Protein AF-A0AA42CP93-F1 (afdb_monomer)

Structure (mmCIF, N/CA/C/O backbone):
data_AF-A0AA42CP93-F1
#
_entry.id   AF-A0AA42CP93-F1
#
loop_
_atom_site.group_PDB
_atom_site.id
_atom_site.type_symbol
_atom_site.label_atom_id
_atom_site.label_alt_id
_atom_site.label_comp_id
_atom_site.label_asym_id
_atom_site.label_entity_id
_atom_site.label_seq_id
_atom_site.pdbx_PDB_ins_code
_atom_site.Cartn_x
_atom_site.Cartn_y
_atom_site.Cartn_z
_atom_site.occupancy
_atom_site.B_iso_or_equiv
_atom_site.auth_seq_id
_atom_site.auth_comp_id
_atom_site.auth_asym_id
_atom_site.auth_atom_id
_atom_site.pdbx_PDB_model_num
ATOM 1 N N . MET A 1 1 ? 36.388 -51.332 27.002 1.00 51.31 1 MET A N 1
ATOM 2 C CA . MET A 1 1 ? 36.946 -50.908 25.703 1.00 51.31 1 MET A CA 1
ATOM 3 C C . MET A 1 1 ? 35.861 -51.029 24.648 1.00 51.31 1 MET A C 1
ATOM 5 O O . MET A 1 1 ? 35.687 -52.124 24.133 1.00 51.31 1 MET A O 1
ATOM 9 N N . SER A 1 2 ? 35.140 -49.935 24.382 1.00 46.47 2 SER A N 1
ATOM 10 C CA . SER A 1 2 ? 34.449 -49.669 23.107 1.00 46.47 2 SER A CA 1
ATOM 11 C C . SER A 1 2 ? 33.765 -48.296 23.173 1.00 46.47 2 SER A C 1
ATOM 13 O O . SER A 1 2 ? 32.541 -48.182 23.170 1.00 46.47 2 SER A O 1
ATOM 15 N N . ASP A 1 3 ? 34.581 -47.240 23.249 1.00 48.47 3 ASP A N 1
ATOM 16 C CA . ASP A 1 3 ? 34.144 -45.897 22.866 1.00 48.47 3 ASP A CA 1
ATOM 17 C C . ASP A 1 3 ? 33.815 -45.927 21.371 1.00 48.47 3 ASP A C 1
ATOM 19 O O . ASP A 1 3 ? 34.693 -46.096 20.524 1.00 48.47 3 ASP A O 1
ATOM 23 N N . THR A 1 4 ? 32.526 -45.849 21.052 1.00 62.03 4 THR A N 1
ATOM 24 C CA . THR A 1 4 ? 32.044 -45.720 19.675 1.00 62.03 4 THR A CA 1
ATOM 25 C C . THR A 1 4 ? 32.130 -44.237 19.304 1.00 62.03 4 THR A C 1
ATOM 27 O O . THR A 1 4 ? 31.470 -43.434 19.967 1.00 62.03 4 THR A O 1
ATOM 30 N N . PRO A 1 5 ? 32.922 -43.823 18.297 1.00 54.78 5 PRO A N 1
ATOM 31 C CA . PRO A 1 5 ? 33.015 -42.415 17.932 1.00 54.78 5 PRO A CA 1
ATOM 32 C C . PRO A 1 5 ? 31.698 -41.965 17.291 1.00 54.78 5 PRO A C 1
ATOM 34 O O . PRO A 1 5 ? 31.282 -42.508 16.267 1.00 54.78 5 PRO A O 1
ATOM 37 N N . LEU A 1 6 ? 31.044 -40.965 17.882 1.00 53.91 6 LEU A N 1
ATOM 38 C CA . LEU A 1 6 ? 29.935 -40.253 17.250 1.00 53.91 6 LEU A CA 1
ATOM 39 C C . LEU A 1 6 ? 30.506 -39.389 16.117 1.00 53.91 6 LEU A C 1
ATOM 41 O O . LEU A 1 6 ? 31.226 -38.426 16.375 1.00 53.91 6 LEU A O 1
ATOM 45 N N . GLN A 1 7 ? 30.212 -39.741 14.865 1.00 63.78 7 GLN A N 1
ATOM 46 C CA . GLN A 1 7 ? 30.541 -38.898 13.713 1.00 63.78 7 GLN A CA 1
ATOM 47 C C . GLN A 1 7 ? 29.699 -37.608 13.754 1.00 63.78 7 GLN A C 1
ATOM 49 O O . GLN A 1 7 ? 28.503 -37.676 14.064 1.00 63.78 7 GLN A O 1
ATOM 54 N N . PRO A 1 8 ? 30.272 -36.428 13.455 1.00 54.41 8 PRO A N 1
ATOM 55 C CA . PRO A 1 8 ? 29.532 -35.177 13.496 1.00 54.41 8 PRO A CA 1
ATOM 56 C C . PRO A 1 8 ? 28.559 -35.078 12.309 1.00 54.41 8 PRO A C 1
ATOM 58 O O . PRO A 1 8 ? 28.947 -34.851 11.171 1.00 54.41 8 PRO A O 1
ATOM 61 N N . ILE A 1 9 ? 27.261 -35.131 12.604 1.00 59.44 9 ILE A N 1
ATOM 62 C CA . ILE A 1 9 ? 26.115 -34.800 11.723 1.00 59.44 9 ILE A CA 1
ATOM 63 C C . ILE A 1 9 ? 26.139 -33.372 11.117 1.00 59.44 9 ILE A C 1
ATOM 65 O O . ILE A 1 9 ? 25.185 -32.955 10.467 1.00 59.44 9 ILE A O 1
ATOM 69 N N . ASN A 1 10 ? 27.214 -32.611 11.324 1.00 58.56 10 ASN A N 1
ATOM 70 C CA . ASN A 1 10 ? 27.378 -31.222 10.897 1.00 58.56 10 ASN A CA 1
ATOM 71 C C . ASN A 1 10 ? 27.892 -31.093 9.446 1.00 58.56 10 ASN A C 1
ATOM 73 O O . ASN A 1 10 ? 27.470 -30.194 8.726 1.00 58.56 10 ASN A O 1
ATOM 77 N N . GLU A 1 11 ? 28.756 -32.004 8.984 1.00 58.38 11 GLU A N 1
ATOM 78 C CA . GLU A 1 11 ? 29.408 -31.874 7.665 1.00 58.38 11 GLU A CA 1
ATOM 79 C C . GLU A 1 11 ? 28.433 -32.070 6.491 1.00 58.38 11 GLU A C 1
ATOM 81 O O . GLU A 1 11 ? 28.437 -31.278 5.554 1.00 58.38 11 GLU A O 1
ATOM 86 N N . GLY A 1 12 ? 27.508 -33.034 6.578 1.00 53.81 12 GLY A N 1
ATOM 87 C CA . GLY A 1 12 ? 26.484 -33.236 5.541 1.00 53.81 12 GLY A CA 1
ATOM 88 C C . GLY A 1 12 ? 25.391 -32.158 5.517 1.00 53.81 12 GLY A C 1
ATOM 89 O O . GLY A 1 12 ? 24.790 -31.907 4.476 1.00 53.81 12 GLY A O 1
ATOM 90 N N . ALA A 1 13 ? 25.133 -31.488 6.645 1.00 56.72 13 ALA A N 1
ATOM 91 C CA . ALA A 1 13 ? 24.165 -30.394 6.714 1.00 56.72 13 ALA A CA 1
ATOM 92 C C . ALA A 1 13 ? 24.715 -29.111 6.072 1.00 56.72 13 ALA A C 1
ATOM 94 O O . ALA A 1 13 ? 23.977 -28.421 5.371 1.00 56.72 13 ALA A O 1
ATOM 95 N N . ALA A 1 14 ? 26.008 -28.829 6.261 1.00 58.53 14 ALA A N 1
ATOM 96 C CA . ALA A 1 14 ? 26.682 -27.694 5.639 1.00 58.53 14 ALA A CA 1
ATOM 97 C C . ALA A 1 14 ? 26.676 -27.798 4.101 1.00 58.53 14 ALA A C 1
ATOM 99 O O . ALA A 1 14 ? 26.291 -26.845 3.423 1.00 58.53 14 ALA A O 1
ATOM 100 N N . GLU A 1 15 ? 26.979 -28.979 3.556 1.00 59.94 15 GLU A N 1
ATOM 101 C CA . GLU A 1 15 ? 27.026 -29.222 2.106 1.00 59.94 15 GLU A CA 1
ATOM 102 C C . GLU A 1 15 ? 25.643 -29.103 1.439 1.00 59.94 15 GLU A C 1
ATOM 104 O O . GLU A 1 15 ? 25.502 -28.490 0.381 1.00 59.94 15 GLU A O 1
ATOM 109 N N . VAL A 1 16 ? 24.584 -29.591 2.100 1.00 62.28 16 VAL A N 1
ATOM 110 C CA . VAL A 1 16 ? 23.196 -29.435 1.624 1.00 62.28 16 VAL A CA 1
ATOM 111 C C . VAL A 1 16 ? 22.743 -27.973 1.691 1.00 62.28 16 VAL A C 1
ATOM 113 O O . VAL A 1 16 ? 22.008 -27.519 0.813 1.00 62.28 16 VAL A O 1
ATOM 116 N N . THR A 1 17 ? 23.181 -27.207 2.695 1.00 70.25 17 THR A N 1
ATOM 117 C CA . THR A 1 17 ? 22.842 -25.779 2.794 1.00 70.25 17 THR A CA 1
ATOM 118 C C . THR A 1 17 ? 23.575 -24.901 1.785 1.00 70.25 17 THR A C 1
ATOM 120 O O . THR A 1 17 ? 22.967 -23.949 1.294 1.00 70.25 17 THR A O 1
ATOM 123 N N . ASP A 1 18 ? 24.825 -25.213 1.441 1.00 70.50 18 ASP A N 1
ATOM 124 C CA . ASP A 1 18 ? 25.571 -24.483 0.410 1.00 70.50 18 ASP A CA 1
ATOM 125 C C . ASP A 1 18 ? 25.064 -24.837 -0.990 1.00 70.50 18 ASP A C 1
ATOM 127 O O . ASP A 1 18 ? 24.721 -23.934 -1.750 1.00 70.50 18 ASP A O 1
ATOM 131 N N . ALA A 1 19 ? 24.827 -26.119 -1.285 1.00 65.94 19 ALA A N 1
ATOM 132 C CA . ALA A 1 19 ? 24.213 -26.527 -2.550 1.00 65.94 19 ALA A CA 1
ATOM 133 C C . ALA A 1 19 ? 22.803 -25.929 -2.742 1.00 65.94 19 ALA A C 1
ATOM 135 O O . ALA A 1 19 ? 22.429 -25.537 -3.850 1.00 65.94 19 ALA A O 1
ATOM 136 N N . ALA A 1 20 ? 22.011 -25.811 -1.668 1.00 65.31 20 ALA A N 1
ATOM 137 C CA . ALA A 1 20 ? 20.703 -25.157 -1.710 1.00 65.31 20 ALA A CA 1
ATOM 138 C C . ALA A 1 20 ? 20.804 -23.633 -1.885 1.00 65.31 20 ALA A C 1
ATOM 140 O O . ALA A 1 20 ? 19.968 -23.047 -2.575 1.00 65.31 20 ALA A O 1
ATOM 141 N N . LYS A 1 21 ? 21.809 -22.983 -1.286 1.00 72.38 21 LYS A N 1
ATOM 142 C CA . LYS A 1 21 ? 22.078 -21.550 -1.470 1.00 72.38 21 LYS A CA 1
ATOM 143 C C . LYS A 1 21 ? 22.559 -21.231 -2.876 1.00 72.38 21 LYS A C 1
ATOM 145 O O . LYS A 1 21 ? 22.060 -20.265 -3.442 1.00 72.38 21 LYS A O 1
ATOM 150 N N . ASP A 1 22 ? 23.453 -22.033 -3.440 1.00 74.88 22 ASP A N 1
ATOM 151 C CA . ASP A 1 22 ? 23.956 -21.846 -4.801 1.00 74.88 22 ASP A CA 1
ATOM 152 C C . ASP A 1 22 ? 22.842 -22.079 -5.824 1.00 74.88 22 ASP A C 1
ATOM 154 O O . ASP A 1 22 ? 22.573 -21.217 -6.659 1.00 74.88 22 ASP A O 1
ATOM 158 N N . ALA A 1 23 ? 22.064 -23.157 -5.674 1.00 70.75 23 ALA A N 1
ATOM 159 C CA . ALA A 1 23 ? 20.906 -23.407 -6.532 1.00 70.75 23 ALA A CA 1
ATOM 160 C C . ALA A 1 23 ? 19.819 -22.321 -6.401 1.00 70.75 23 ALA A C 1
ATOM 162 O O . ALA A 1 23 ? 19.166 -21.965 -7.388 1.00 70.75 23 ALA A O 1
ATOM 163 N N . ALA A 1 24 ? 19.599 -21.781 -5.198 1.00 75.31 24 ALA A N 1
ATOM 164 C CA . ALA A 1 24 ? 18.701 -20.647 -4.987 1.00 75.31 24 ALA A CA 1
ATOM 165 C C . ALA A 1 24 ? 19.275 -19.349 -5.574 1.00 75.31 24 ALA A C 1
ATOM 167 O O . ALA A 1 24 ? 18.520 -18.562 -6.144 1.00 75.31 24 ALA A O 1
ATOM 168 N N . GLY A 1 25 ? 20.589 -19.145 -5.480 1.00 80.38 25 GLY A N 1
ATOM 169 C CA . GLY A 1 25 ? 21.321 -18.020 -6.051 1.00 80.38 25 GLY A CA 1
ATOM 170 C C . GLY A 1 25 ? 21.229 -17.992 -7.572 1.00 80.38 25 GLY A C 1
ATOM 171 O O . GLY A 1 25 ? 20.838 -16.969 -8.134 1.00 80.38 25 GLY A O 1
ATOM 172 N N . ASP A 1 26 ? 21.459 -19.127 -8.230 1.00 82.25 26 ASP A N 1
ATOM 173 C CA . ASP A 1 26 ? 21.362 -19.278 -9.684 1.00 82.25 26 ASP A CA 1
ATOM 174 C C . ASP A 1 26 ? 19.931 -19.071 -10.187 1.00 82.25 26 ASP A C 1
ATOM 176 O O . ASP A 1 26 ? 19.689 -18.339 -11.152 1.00 82.25 26 ASP A O 1
ATOM 180 N N . ARG A 1 27 ? 18.939 -19.648 -9.496 1.00 83.00 27 ARG A N 1
ATOM 181 C CA . ARG A 1 27 ? 17.518 -19.442 -9.825 1.00 83.00 27 ARG A CA 1
ATOM 182 C C . ARG A 1 27 ? 17.084 -18.000 -9.603 1.00 83.00 27 ARG A C 1
ATOM 184 O O . ARG A 1 27 ? 16.328 -17.453 -10.409 1.00 83.00 27 ARG A O 1
ATOM 191 N N . PHE A 1 28 ? 17.556 -17.370 -8.532 1.00 84.38 28 PHE A N 1
ATOM 192 C CA . PHE A 1 28 ? 17.283 -15.967 -8.257 1.00 84.38 28 PHE A CA 1
ATOM 193 C C . PHE A 1 28 ? 17.934 -15.063 -9.307 1.00 84.38 28 PHE A C 1
ATOM 195 O O . PHE A 1 28 ? 17.283 -14.139 -9.793 1.00 84.38 28 PHE A O 1
ATOM 202 N N . ALA A 1 29 ? 19.168 -15.356 -9.722 1.00 84.31 29 ALA A N 1
ATOM 203 C CA . ALA A 1 29 ? 19.866 -14.634 -10.780 1.00 84.31 29 ALA A CA 1
ATOM 204 C C . ALA A 1 29 ? 19.135 -14.754 -12.128 1.00 84.31 29 ALA A C 1
ATOM 206 O O . ALA A 1 29 ? 18.863 -13.736 -12.76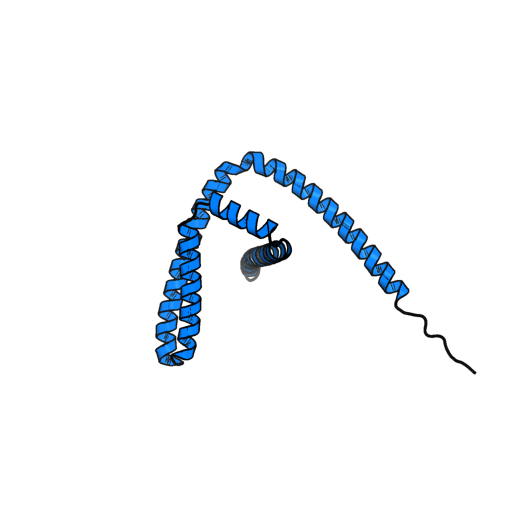6 1.00 84.31 29 ALA A O 1
ATOM 207 N N . ALA A 1 30 ? 18.721 -15.962 -12.518 1.00 84.94 30 ALA A N 1
ATOM 208 C CA . ALA A 1 30 ? 17.944 -16.196 -13.737 1.00 84.94 30 ALA A CA 1
ATOM 209 C C . ALA A 1 30 ? 16.571 -15.496 -13.704 1.00 84.94 30 ALA A C 1
ATOM 211 O O . ALA A 1 30 ? 16.136 -14.899 -14.696 1.00 84.94 30 ALA A O 1
ATOM 212 N N . THR A 1 31 ? 15.906 -15.508 -12.545 1.00 87.94 31 THR A N 1
ATOM 213 C CA . THR A 1 31 ? 14.639 -14.791 -12.333 1.00 87.94 31 THR A CA 1
ATOM 214 C C . THR A 1 31 ? 14.849 -13.286 -12.436 1.00 87.94 31 THR A C 1
ATOM 216 O O . THR A 1 31 ? 14.086 -12.605 -13.115 1.00 87.94 31 THR A O 1
ATOM 219 N N . LYS A 1 32 ? 15.911 -12.754 -11.824 1.00 88.81 32 LYS A N 1
ATOM 220 C CA . LYS A 1 32 ? 16.261 -11.331 -11.875 1.00 88.81 32 LYS A CA 1
ATOM 221 C C . LYS A 1 32 ? 16.546 -10.868 -13.303 1.00 88.81 32 LYS A C 1
ATOM 223 O O . LYS A 1 32 ? 16.061 -9.805 -13.679 1.00 88.81 32 LYS A O 1
ATOM 228 N N . GLN A 1 33 ? 17.270 -11.667 -14.088 1.00 87.25 33 GLN A N 1
ATOM 229 C CA . GLN A 1 33 ? 17.549 -11.393 -15.500 1.00 87.25 33 GLN A CA 1
ATOM 230 C C . GLN A 1 33 ? 16.251 -11.332 -16.315 1.00 87.25 33 GLN A C 1
ATOM 232 O O . GLN A 1 33 ? 15.959 -10.325 -16.954 1.00 87.25 33 GLN A O 1
ATOM 237 N N . SER A 1 34 ? 15.413 -12.364 -16.195 1.00 86.44 34 SER A N 1
ATOM 238 C CA . SER A 1 34 ? 14.121 -12.427 -16.889 1.00 86.44 34 SER A CA 1
ATOM 239 C C . SER A 1 34 ? 13.200 -11.269 -16.493 1.00 86.44 34 SER A C 1
ATOM 241 O O . SER A 1 34 ? 12.472 -10.720 -17.320 1.00 86.44 34 SER A O 1
ATOM 243 N N . LEU A 1 35 ? 13.226 -10.870 -15.221 1.00 87.62 35 LEU A N 1
ATOM 244 C CA . LEU A 1 35 ? 12.435 -9.754 -14.720 1.00 87.62 35 LEU A CA 1
ATOM 245 C C . LEU A 1 35 ? 12.959 -8.419 -15.257 1.00 87.62 35 LEU A C 1
ATOM 247 O O . LEU A 1 35 ? 12.155 -7.572 -15.640 1.00 87.62 35 LEU A O 1
ATOM 251 N N . ALA A 1 36 ? 14.278 -8.232 -15.337 1.00 88.19 36 ALA A N 1
ATOM 252 C CA . ALA A 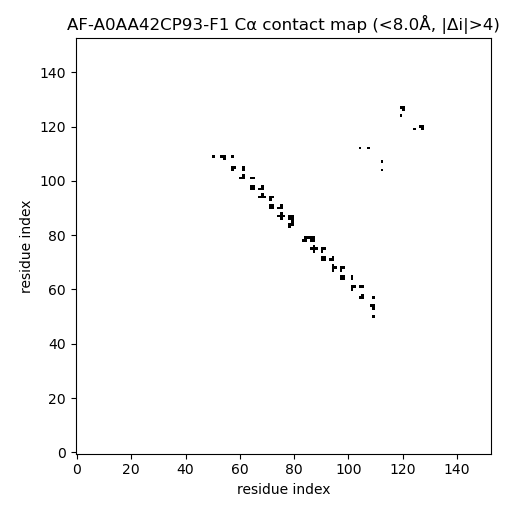1 36 ? 14.888 -7.035 -15.910 1.00 88.19 36 ALA A CA 1
ATOM 253 C C . ALA A 1 36 ? 14.499 -6.853 -17.387 1.00 88.19 36 ALA A C 1
ATOM 255 O O . ALA A 1 36 ? 14.017 -5.778 -17.753 1.00 88.19 36 ALA A O 1
ATOM 256 N N . ASP A 1 37 ? 14.601 -7.915 -18.190 1.00 86.56 37 ASP A N 1
ATOM 257 C CA . ASP A 1 37 ? 14.276 -7.898 -19.623 1.00 86.56 37 ASP A CA 1
ATOM 258 C C . ASP A 1 37 ? 12.793 -7.591 -19.878 1.00 86.56 37 ASP A C 1
ATOM 260 O O . ASP A 1 37 ? 12.446 -6.769 -20.732 1.00 86.56 37 ASP A O 1
ATOM 264 N N . ASN A 1 38 ? 11.896 -8.207 -19.102 1.00 84.00 38 ASN A N 1
ATOM 265 C CA . ASN A 1 38 ? 10.459 -7.950 -19.206 1.00 84.00 38 ASN A CA 1
ATOM 266 C C . ASN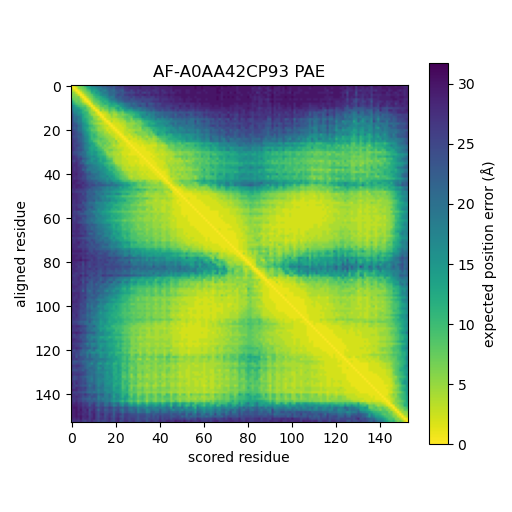 A 1 38 ? 10.086 -6.550 -18.706 1.00 84.00 38 ASN A C 1
ATOM 268 O O . ASN A 1 38 ? 9.258 -5.877 -19.319 1.00 84.00 38 ASN A O 1
ATOM 272 N N . THR A 1 39 ? 10.717 -6.073 -17.629 1.00 85.88 39 THR A N 1
ATOM 273 C CA . THR A 1 39 ? 10.434 -4.735 -17.095 1.00 85.88 39 THR A CA 1
ATOM 274 C C . THR A 1 39 ? 10.885 -3.642 -18.065 1.00 85.88 39 THR A C 1
ATOM 276 O O . THR A 1 39 ? 10.202 -2.626 -18.185 1.00 85.88 39 THR A O 1
ATOM 279 N N . ALA A 1 40 ? 12.003 -3.830 -18.775 1.00 81.12 40 ALA A N 1
ATOM 280 C CA . ALA A 1 40 ? 12.462 -2.887 -19.794 1.00 81.12 40 ALA A CA 1
ATOM 281 C C . ALA A 1 40 ? 11.416 -2.706 -20.907 1.00 81.12 40 ALA A C 1
ATOM 283 O O . ALA A 1 40 ? 11.020 -1.579 -21.193 1.00 81.12 40 ALA A O 1
ATOM 284 N N . LYS A 1 41 ? 10.881 -3.814 -21.438 1.00 80.25 41 LYS A N 1
ATOM 285 C CA . LYS A 1 41 ? 9.824 -3.799 -22.465 1.00 80.25 41 LYS A CA 1
ATOM 286 C C . LYS A 1 41 ? 8.515 -3.178 -21.966 1.00 80.25 41 LYS A C 1
ATOM 288 O O . LYS A 1 41 ? 7.877 -2.414 -22.682 1.00 80.25 41 LYS A O 1
ATOM 293 N N . PHE A 1 42 ? 8.124 -3.472 -20.725 1.00 78.19 42 PHE A N 1
ATOM 294 C CA . PHE A 1 42 ? 6.901 -2.925 -20.127 1.00 78.19 42 PHE A CA 1
ATOM 295 C C . PHE A 1 42 ? 6.980 -1.418 -19.861 1.00 78.19 42 PHE A C 1
ATOM 297 O O . PHE A 1 42 ? 5.991 -0.712 -20.062 1.00 78.19 42 PHE A O 1
ATOM 304 N N . ARG A 1 43 ? 8.140 -0.909 -19.422 1.00 79.56 43 ARG A N 1
ATOM 305 C CA . ARG A 1 43 ? 8.329 0.527 -19.151 1.00 79.56 43 ARG A CA 1
ATOM 306 C C . ARG A 1 43 ? 8.115 1.391 -20.387 1.00 79.56 43 ARG A C 1
ATOM 308 O O . ARG A 1 43 ? 7.578 2.484 -20.258 1.00 79.56 43 ARG A O 1
ATOM 315 N N . GLU A 1 44 ? 8.505 0.896 -21.554 1.00 74.50 44 GLU A N 1
ATOM 316 C CA . GLU A 1 44 ? 8.434 1.640 -22.812 1.00 74.50 44 GLU A CA 1
ATOM 317 C C . GLU A 1 44 ? 7.002 1.740 -23.369 1.00 74.50 44 GLU A C 1
ATOM 319 O O . GLU A 1 44 ? 6.665 2.712 -24.035 1.00 74.50 44 GLU A O 1
ATOM 324 N N . GLN A 1 45 ? 6.130 0.772 -23.058 1.00 71.56 45 GLN A N 1
ATOM 325 C CA . GLN A 1 45 ? 4.787 0.677 -23.651 1.00 71.56 45 GLN A CA 1
ATOM 326 C C . GLN A 1 45 ? 3.639 1.070 -22.711 1.00 71.56 45 GLN A C 1
ATOM 328 O O . GLN A 1 45 ? 2.546 1.382 -23.181 1.00 71.56 45 GLN A O 1
ATOM 333 N N . ALA A 1 46 ? 3.844 1.038 -21.391 1.00 77.19 46 ALA A N 1
ATOM 334 C CA . ALA A 1 46 ? 2.740 1.119 -20.431 1.00 77.19 46 ALA A CA 1
ATOM 335 C C . ALA A 1 46 ? 2.696 2.400 -19.587 1.00 77.19 46 ALA A C 1
ATOM 337 O O . ALA A 1 46 ? 1.723 2.571 -18.860 1.00 77.19 46 ALA A O 1
ATOM 338 N N . GLY A 1 47 ? 3.694 3.290 -19.660 1.00 78.75 47 GLY A N 1
ATOM 339 C CA . GLY A 1 47 ? 3.844 4.422 -18.730 1.00 78.75 47 GLY A CA 1
ATOM 340 C C . GLY A 1 47 ? 2.588 5.288 -18.578 1.00 78.75 47 GLY A C 1
ATOM 341 O O . GLY A 1 47 ? 2.068 5.436 -17.473 1.00 78.75 47 GLY A O 1
ATOM 342 N N . ASP A 1 48 ? 2.048 5.796 -19.685 1.00 77.81 48 ASP A N 1
ATOM 343 C CA . ASP A 1 48 ? 0.922 6.739 -19.631 1.00 77.81 48 ASP A CA 1
ATOM 344 C C . ASP A 1 48 ? -0.406 6.061 -19.274 1.00 77.81 48 ASP A C 1
ATOM 346 O O . ASP A 1 48 ? -1.194 6.588 -18.488 1.00 77.81 48 ASP A O 1
ATOM 350 N N . LYS A 1 49 ? -0.637 4.839 -19.770 1.00 83.81 49 LYS A N 1
ATOM 351 C CA . LYS A 1 49 ? -1.831 4.061 -19.412 1.00 83.81 49 LYS A CA 1
ATOM 352 C C . LYS A 1 49 ? -1.791 3.609 -17.951 1.00 83.81 49 LYS A C 1
ATOM 354 O O . LYS A 1 49 ? -2.818 3.620 -17.278 1.00 83.81 49 LYS A O 1
ATOM 359 N N . ALA A 1 50 ? -0.614 3.236 -17.453 1.00 86.19 50 ALA A N 1
ATOM 360 C CA . ALA A 1 50 ? -0.415 2.851 -16.063 1.00 86.19 50 ALA A CA 1
ATOM 361 C C . ALA A 1 50 ? -0.654 4.029 -15.117 1.00 86.19 50 ALA A C 1
ATOM 363 O O . ALA A 1 50 ? -1.286 3.831 -14.086 1.00 86.19 50 ALA A O 1
ATOM 364 N N . ARG A 1 51 ? -0.224 5.246 -15.481 1.00 85.81 51 ARG A N 1
ATOM 365 C CA . ARG A 1 51 ? -0.526 6.459 -14.707 1.00 85.81 51 ARG A CA 1
ATOM 366 C C . ARG A 1 51 ? -2.026 6.698 -14.585 1.00 85.81 51 ARG A C 1
ATOM 368 O O . ARG A 1 51 ? -2.509 6.853 -13.473 1.00 85.81 51 ARG A O 1
ATOM 375 N N . GLY A 1 52 ? -2.768 6.644 -15.694 1.00 88.06 52 GLY A N 1
ATOM 376 C CA . GLY A 1 52 ? -4.226 6.812 -15.660 1.00 88.06 52 GLY A CA 1
ATOM 377 C C . GLY A 1 52 ? -4.926 5.775 -14.773 1.00 88.06 52 GLY A C 1
ATOM 378 O O . GLY A 1 52 ? -5.759 6.129 -13.944 1.00 88.06 52 GLY A O 1
ATOM 379 N N . LEU A 1 53 ? -4.532 4.502 -14.884 1.00 92.12 53 LEU A N 1
ATOM 380 C CA . LEU A 1 53 ? -5.068 3.428 -14.040 1.00 92.12 53 LEU A CA 1
ATOM 381 C C . LEU A 1 53 ? -4.668 3.572 -12.566 1.00 92.12 53 LEU A C 1
ATOM 383 O O . LEU A 1 53 ? -5.441 3.207 -11.683 1.00 92.12 53 LEU A O 1
ATOM 387 N N . ALA A 1 54 ? -3.468 4.079 -12.293 1.00 91.94 54 ALA A N 1
ATOM 388 C CA . ALA A 1 54 ? -3.001 4.331 -10.939 1.00 91.94 54 ALA A CA 1
ATOM 389 C C . ALA A 1 54 ? -3.750 5.502 -10.293 1.00 91.94 54 ALA A C 1
ATOM 391 O O . ALA A 1 54 ? -4.116 5.385 -9.128 1.00 91.94 54 ALA A O 1
ATOM 392 N N . GLU A 1 55 ? -4.031 6.578 -11.033 1.00 91.44 55 GLU A N 1
ATOM 393 C CA . GLU A 1 55 ? -4.849 7.697 -10.544 1.00 91.44 55 GLU A CA 1
ATOM 394 C C . GLU A 1 55 ? -6.285 7.235 -10.254 1.00 91.44 55 GLU A C 1
ATOM 396 O O . GLU A 1 55 ? -6.811 7.470 -9.170 1.00 91.44 55 GLU A O 1
ATOM 401 N N . GLU A 1 56 ? -6.896 6.465 -11.159 1.00 93.06 56 GLU A N 1
ATOM 402 C CA . GLU A 1 56 ? -8.228 5.889 -10.930 1.00 93.06 56 GLU A CA 1
ATOM 403 C C . GLU A 1 56 ? -8.241 4.922 -9.733 1.00 93.06 56 GLU A C 1
ATOM 405 O O . GLU A 1 56 ? -9.154 4.940 -8.903 1.00 93.06 56 GLU A O 1
ATOM 410 N N . GLY A 1 57 ? -7.213 4.078 -9.618 1.00 93.38 57 GLY A N 1
ATOM 411 C CA . GLY A 1 57 ? -7.036 3.165 -8.492 1.00 93.38 57 GLY A CA 1
ATOM 412 C C . GLY A 1 57 ? -6.844 3.902 -7.170 1.00 93.38 57 GLY A C 1
ATOM 413 O O . GLY A 1 57 ? -7.424 3.499 -6.162 1.00 93.38 57 GLY A O 1
ATOM 414 N N . LYS A 1 58 ? -6.087 5.003 -7.181 1.00 94.88 58 LYS A N 1
ATOM 415 C CA . LYS A 1 58 ? -5.895 5.893 -6.037 1.00 94.88 58 LYS A CA 1
ATOM 416 C C . LYS A 1 58 ? -7.231 6.469 -5.581 1.00 94.88 58 LYS A C 1
ATOM 418 O O . LYS A 1 58 ? -7.557 6.286 -4.414 1.00 94.88 58 LYS A O 1
ATOM 423 N N . THR A 1 59 ? -8.018 7.072 -6.477 1.00 94.06 59 THR A N 1
ATOM 424 C CA . THR A 1 59 ? -9.344 7.622 -6.140 1.00 94.06 59 THR A CA 1
ATOM 425 C C . THR A 1 59 ? -10.262 6.556 -5.543 1.00 94.06 59 THR A C 1
ATOM 427 O O . THR A 1 59 ? -10.853 6.755 -4.485 1.00 94.06 59 THR A O 1
ATOM 430 N N . ARG A 1 60 ? -10.334 5.367 -6.153 1.00 94.88 60 ARG A N 1
ATOM 431 C CA . ARG A 1 60 ? -11.144 4.269 -5.598 1.00 94.88 60 ARG A CA 1
ATOM 432 C C . ARG A 1 60 ? -10.663 3.818 -4.222 1.00 94.88 60 ARG A C 1
ATOM 434 O O . ARG A 1 60 ? -11.480 3.490 -3.365 1.00 94.88 60 ARG A O 1
ATOM 441 N N . ALA A 1 61 ? -9.350 3.764 -4.018 1.00 93.00 61 ALA A N 1
ATOM 442 C CA . ALA A 1 61 ? -8.773 3.385 -2.739 1.00 93.00 61 ALA A CA 1
ATOM 443 C C . ALA A 1 61 ? -9.073 4.432 -1.660 1.00 93.00 61 ALA A C 1
ATOM 445 O O . ALA A 1 61 ? -9.481 4.050 -0.568 1.00 93.00 61 ALA A O 1
ATOM 446 N N . THR A 1 62 ? -8.921 5.727 -1.951 1.00 93.75 62 THR A N 1
ATOM 447 C CA . THR A 1 62 ? -9.238 6.807 -1.001 1.00 93.75 62 THR A CA 1
ATOM 448 C C . THR A 1 62 ? -10.717 6.813 -0.635 1.00 93.75 62 THR A C 1
ATOM 450 O O . THR A 1 62 ? -11.047 6.927 0.543 1.00 93.75 62 THR A O 1
ATOM 453 N N . ASP A 1 63 ? -11.608 6.580 -1.599 1.00 93.25 63 ASP A N 1
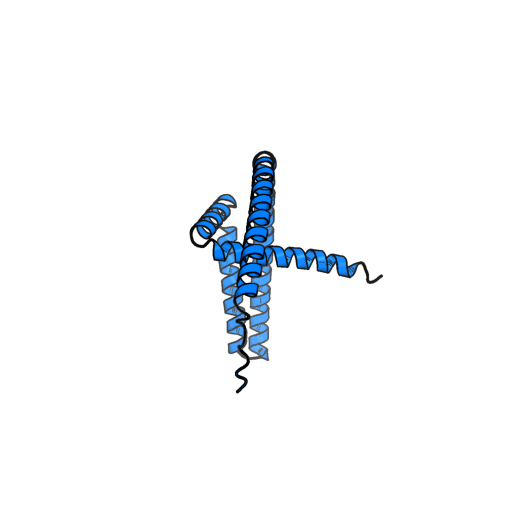ATOM 454 C CA . ASP A 1 63 ? -13.045 6.475 -1.334 1.00 93.25 63 ASP A CA 1
ATOM 455 C C . ASP A 1 63 ? -13.364 5.284 -0.421 1.00 93.25 63 ASP A C 1
ATOM 457 O O . ASP A 1 63 ? -14.079 5.423 0.574 1.00 93.25 63 ASP A O 1
ATOM 461 N N . ALA A 1 64 ? -12.800 4.109 -0.719 1.00 95.12 64 ALA A N 1
ATOM 462 C CA . ALA A 1 64 ? -12.997 2.907 0.086 1.00 95.12 64 ALA A CA 1
ATOM 463 C C . ALA A 1 64 ? -12.426 3.060 1.506 1.00 95.12 64 ALA A C 1
ATOM 465 O O . ALA A 1 64 ? -13.050 2.626 2.476 1.00 95.12 64 ALA A O 1
ATOM 466 N N . LEU A 1 65 ? -11.258 3.694 1.646 1.00 93.19 65 LEU A N 1
ATOM 467 C CA . LEU A 1 65 ? -10.640 3.981 2.941 1.00 93.19 65 LEU A CA 1
ATOM 468 C C . LEU A 1 65 ? -11.464 4.992 3.746 1.00 93.19 65 LEU A C 1
ATOM 470 O O . LEU A 1 65 ? -11.634 4.803 4.949 1.00 93.19 65 LEU A O 1
ATOM 474 N N . GLY A 1 66 ? -12.019 6.018 3.096 1.00 91.69 66 GLY A N 1
ATOM 475 C CA . GLY A 1 66 ? -12.940 6.969 3.721 1.00 91.69 66 GLY A CA 1
ATOM 476 C C . GLY A 1 66 ? -14.208 6.287 4.238 1.00 91.69 66 GLY A C 1
ATOM 477 O O . GLY A 1 66 ? -14.578 6.463 5.398 1.00 91.69 66 GLY A O 1
ATOM 478 N N . GLN A 1 67 ? -14.825 5.428 3.423 1.00 92.44 67 GLN A N 1
ATOM 479 C CA . GLN A 1 67 ? -15.992 4.636 3.833 1.00 92.44 67 GLN A CA 1
ATOM 480 C C . GLN A 1 67 ? -15.664 3.701 5.002 1.00 92.44 67 GLN A C 1
ATOM 482 O O . GLN A 1 67 ? -16.422 3.622 5.966 1.00 92.44 67 GLN A O 1
ATOM 487 N N . LEU A 1 68 ? -14.515 3.023 4.958 1.00 92.12 68 LEU A N 1
ATOM 488 C CA . LEU A 1 68 ? -14.061 2.155 6.042 1.00 92.12 68 LEU A CA 1
ATOM 489 C C . LEU A 1 68 ? -13.834 2.934 7.345 1.00 92.12 68 LEU A C 1
ATOM 491 O O . LEU A 1 68 ? -14.235 2.468 8.409 1.00 92.12 68 LEU A O 1
ATOM 495 N N . SER A 1 69 ? -13.206 4.108 7.268 1.00 89.62 69 SER A N 1
ATOM 496 C CA . SER A 1 69 ? -12.999 5.007 8.409 1.00 89.62 69 SER A CA 1
ATOM 497 C C . SER A 1 69 ? -14.329 5.389 9.063 1.00 89.62 69 SER A C 1
ATOM 499 O O . SER A 1 69 ? -14.477 5.265 10.281 1.00 89.62 69 SER A O 1
ATOM 501 N N . GLN A 1 70 ? -15.327 5.753 8.254 1.00 87.75 70 GLN A N 1
ATOM 502 C CA . GLN A 1 70 ? -16.666 6.083 8.736 1.00 87.75 70 GLN A CA 1
ATOM 503 C C . GLN A 1 70 ? -17.357 4.877 9.388 1.00 87.75 70 GLN A C 1
ATOM 505 O O . GLN A 1 70 ? -17.845 4.992 10.508 1.00 87.75 70 GLN A O 1
ATOM 510 N N . LEU A 1 71 ? -17.301 3.697 8.762 1.00 90.00 71 LEU A N 1
ATOM 511 C CA . LEU A 1 71 ? -17.839 2.461 9.344 1.00 90.00 71 LEU A CA 1
ATOM 512 C C . LEU A 1 71 ? -17.185 2.114 10.688 1.00 90.00 71 LEU A C 1
ATOM 514 O O . LEU A 1 71 ? -17.872 1.711 11.624 1.00 90.00 71 LEU A O 1
ATOM 518 N N . LEU A 1 72 ? -15.862 2.266 10.802 1.00 85.19 72 LEU A N 1
ATOM 519 C CA . LEU A 1 72 ? -15.127 2.041 12.049 1.00 85.19 72 LEU A CA 1
ATOM 520 C C . LEU A 1 72 ? -15.517 3.056 13.128 1.00 85.19 72 LEU A C 1
ATOM 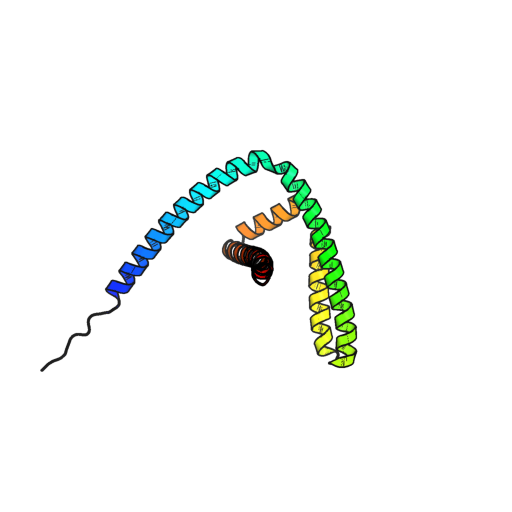522 O O . LEU A 1 72 ? -15.597 2.690 14.299 1.00 85.19 72 LEU A O 1
ATOM 526 N N . HIS A 1 73 ? -15.766 4.309 12.749 1.00 83.88 73 HIS A N 1
ATOM 527 C CA . HIS A 1 73 ? -16.233 5.349 13.660 1.00 83.88 73 HIS A CA 1
ATOM 528 C C . HIS A 1 73 ? -17.644 5.048 14.184 1.00 83.88 73 HIS A C 1
ATOM 530 O O . HIS A 1 73 ? -17.869 5.058 15.395 1.00 83.88 73 HIS A O 1
ATOM 536 N N . ASP A 1 74 ? -18.564 4.690 13.289 1.00 84.38 74 ASP A N 1
ATOM 537 C CA . ASP A 1 74 ? -19.942 4.326 13.629 1.00 84.38 74 ASP A CA 1
ATOM 538 C C . ASP A 1 74 ? -19.992 3.049 14.485 1.00 84.38 74 ASP A C 1
ATOM 540 O O . ASP A 1 74 ? -20.788 2.934 15.421 1.00 84.38 74 ASP A O 1
ATOM 544 N N . ALA A 1 75 ? -19.114 2.081 14.199 1.00 82.56 75 ALA A N 1
ATOM 545 C CA . ALA A 1 75 ? -18.954 0.874 15.001 1.00 82.56 75 ALA A CA 1
ATOM 546 C C . ALA A 1 75 ? -18.353 1.177 16.380 1.00 82.56 75 ALA A C 1
ATOM 548 O O . ALA A 1 75 ? -18.793 0.589 17.363 1.00 82.56 75 ALA A O 1
ATOM 549 N N . ALA A 1 76 ? -17.389 2.099 16.482 1.00 78.75 76 ALA A N 1
ATOM 550 C CA . ALA A 1 76 ? -16.832 2.527 17.764 1.00 78.75 76 ALA A CA 1
ATOM 551 C C . ALA A 1 76 ? -17.919 3.121 18.672 1.00 78.75 76 ALA A C 1
ATOM 553 O O . ALA A 1 76 ? -17.988 2.743 19.838 1.00 78.75 76 ALA A O 1
ATOM 554 N N . GLY A 1 77 ? -18.813 3.956 18.124 1.00 74.50 77 GLY A N 1
ATOM 555 C CA . GLY A 1 77 ? -19.962 4.489 18.863 1.00 74.50 77 GLY A CA 1
ATOM 556 C C . GLY A 1 77 ? -20.874 3.388 19.418 1.00 74.50 77 GLY A C 1
ATOM 557 O O . GLY A 1 77 ? -21.224 3.406 20.594 1.00 74.50 77 GLY A O 1
ATOM 558 N N . GLN A 1 78 ? -21.175 2.366 18.613 1.00 76.75 78 GLN A N 1
ATOM 559 C CA . GLN A 1 78 ? -21.978 1.213 19.050 1.00 76.75 78 GLN A CA 1
ATOM 560 C C . GLN A 1 78 ? -21.246 0.297 20.049 1.00 76.75 78 GLN A C 1
ATOM 562 O O . GLN A 1 78 ? -21.875 -0.355 20.886 1.00 76.75 78 GLN A O 1
ATOM 567 N N . VAL A 1 79 ? -19.918 0.203 19.958 1.00 69.00 79 VAL A N 1
ATOM 568 C CA . VAL A 1 79 ? -19.074 -0.595 20.861 1.00 69.00 79 VAL A CA 1
ATOM 569 C C . VAL A 1 79 ? -18.955 0.071 22.229 1.00 69.00 79 VAL A C 1
ATOM 571 O O . VAL A 1 79 ? -19.028 -0.635 23.235 1.00 69.00 79 VAL A O 1
ATOM 574 N N . ASP A 1 80 ? -18.843 1.398 22.290 1.00 71.81 80 ASP A N 1
ATOM 575 C CA . ASP A 1 80 ? -18.822 2.145 23.553 1.00 71.81 80 ASP A CA 1
ATOM 576 C C . ASP A 1 80 ? -20.087 1.889 24.379 1.00 71.81 80 ASP A C 1
ATOM 578 O O . ASP A 1 80 ? -20.007 1.680 25.590 1.00 71.81 80 ASP A O 1
ATOM 582 N N . GLU A 1 81 ? -21.239 1.793 23.710 1.00 70.00 81 GLU A N 1
ATOM 583 C CA . GLU A 1 81 ? -22.538 1.507 24.327 1.00 70.00 81 GLU A CA 1
ATOM 584 C C . GLU A 1 81 ? -22.667 0.073 24.871 1.00 70.00 81 GLU A C 1
ATOM 586 O O . GLU A 1 81 ? -23.452 -0.164 25.790 1.00 70.00 81 GLU A O 1
ATOM 591 N N . ARG A 1 82 ? -21.931 -0.902 24.314 1.00 72.00 82 ARG A N 1
ATOM 592 C CA . ARG A 1 82 ? -22.129 -2.339 24.608 1.00 72.00 82 ARG A CA 1
ATOM 593 C C . ARG A 1 82 ? -20.981 -3.020 25.344 1.00 72.00 82 ARG A C 1
ATOM 595 O O . ARG A 1 82 ? -21.216 -3.995 26.052 1.00 72.00 82 ARG A O 1
ATOM 602 N N . LEU A 1 83 ? -19.753 -2.556 25.144 1.00 68.50 83 LEU A N 1
ATOM 603 C CA . LEU A 1 83 ? -18.522 -3.187 25.634 1.00 68.50 83 LEU A CA 1
ATOM 604 C C . LEU A 1 83 ? -17.679 -2.230 26.495 1.00 68.50 83 LEU A C 1
ATOM 606 O O . LEU A 1 83 ? -16.766 -2.684 27.185 1.00 68.50 83 LEU A O 1
ATOM 610 N N . GLY A 1 84 ? -18.019 -0.936 26.515 1.00 67.56 84 GLY A N 1
ATOM 611 C CA . GLY A 1 84 ? -17.365 0.107 27.305 1.00 67.56 84 GLY A CA 1
ATOM 612 C C . GLY A 1 84 ? -16.287 0.880 26.534 1.00 67.56 84 GLY A C 1
ATOM 613 O O . GLY A 1 84 ? -15.643 0.350 25.629 1.00 67.56 84 GLY A O 1
ATOM 614 N N . GLU A 1 85 ? -16.061 2.129 26.955 1.00 69.56 85 GLU A N 1
ATOM 615 C CA . GLU A 1 85 ? -15.233 3.166 26.295 1.00 69.56 85 GLU A CA 1
ATOM 616 C C . GLU A 1 85 ? -13.823 2.705 25.868 1.00 69.56 85 GLU A C 1
ATOM 618 O O . GLU A 1 85 ? -13.248 3.153 24.875 1.00 69.56 85 GLU A O 1
ATOM 623 N N . GLN A 1 86 ? -13.250 1.764 26.619 1.00 71.19 86 GLN A N 1
ATOM 624 C CA . GLN A 1 86 ? -11.888 1.268 26.413 1.00 71.19 86 GLN A CA 1
ATOM 625 C C . GLN A 1 86 ? -11.737 0.472 25.106 1.00 71.19 86 GLN A C 1
ATOM 627 O O . GLN A 1 86 ? -10.657 0.461 24.512 1.00 71.19 86 GLN A O 1
ATOM 632 N N . TYR A 1 87 ? -12.810 -0.171 24.637 1.00 68.69 87 TYR A N 1
ATOM 633 C CA . TYR A 1 87 ? -12.800 -0.947 23.396 1.00 68.69 87 TYR A CA 1
ATOM 634 C C . TYR A 1 87 ? -13.111 -0.080 22.170 1.00 68.69 87 TYR A C 1
ATOM 636 O O . TYR A 1 87 ? -12.514 -0.296 21.111 1.00 68.69 87 TYR A O 1
ATOM 644 N N . GLY A 1 88 ? -13.956 0.950 22.301 1.00 75.31 88 GLY A N 1
ATOM 645 C CA . GLY A 1 88 ? -14.196 1.897 21.212 1.00 75.31 88 GLY A CA 1
ATOM 646 C C . GLY A 1 88 ? -13.004 2.815 20.953 1.00 75.31 88 GLY A C 1
ATOM 647 O O . GLY A 1 88 ? -12.757 3.166 19.799 1.00 75.31 88 GLY A O 1
ATOM 648 N N . GLN A 1 89 ? -12.170 3.116 21.956 1.00 79.25 89 GLN A N 1
ATOM 649 C CA . GLN A 1 89 ? -10.963 3.931 21.758 1.00 79.25 89 GLN A CA 1
ATOM 650 C C . GLN A 1 89 ? -9.946 3.286 20.799 1.00 79.25 89 GLN A C 1
ATOM 652 O O . GLN A 1 89 ? -9.275 3.991 20.035 1.00 79.25 89 GLN A O 1
ATOM 657 N N . TYR A 1 90 ? -9.848 1.952 20.785 1.00 79.38 90 TYR A N 1
ATOM 658 C CA . TYR A 1 90 ? -8.992 1.240 19.833 1.00 79.38 90 TYR A CA 1
ATOM 659 C C . TYR A 1 90 ? -9.522 1.374 18.401 1.00 79.38 90 TYR A C 1
ATOM 661 O O . TYR A 1 90 ? -8.765 1.718 17.491 1.00 79.38 90 TYR A O 1
ATOM 669 N N . ALA A 1 91 ? -10.833 1.195 18.215 1.00 81.19 91 ALA A N 1
ATOM 670 C CA . ALA A 1 91 ? -11.495 1.392 16.928 1.00 81.19 91 ALA A CA 1
ATOM 671 C C . ALA A 1 91 ? -11.365 2.843 16.438 1.00 81.19 91 ALA A C 1
ATOM 673 O O . ALA A 1 91 ? -11.036 3.071 15.278 1.00 81.19 91 ALA A O 1
ATOM 674 N N . ARG A 1 92 ? -11.508 3.826 17.333 1.00 81.75 92 ARG A N 1
ATOM 675 C CA . ARG A 1 92 ? -11.360 5.256 17.025 1.00 81.75 92 ARG A CA 1
ATOM 676 C C . ARG A 1 92 ? -9.926 5.623 16.633 1.00 81.75 92 ARG A C 1
ATOM 678 O O . ARG A 1 92 ? -9.718 6.376 15.687 1.00 81.75 92 ARG A O 1
ATOM 685 N N . THR A 1 93 ? -8.933 5.046 17.311 1.00 86.44 93 THR A N 1
ATOM 686 C CA . THR A 1 93 ? -7.509 5.223 16.970 1.00 86.44 93 THR A CA 1
ATOM 687 C C . THR A 1 93 ? -7.179 4.594 15.617 1.00 86.44 93 THR A C 1
ATOM 689 O O . THR A 1 93 ? -6.458 5.189 14.815 1.00 86.44 93 THR A O 1
ATOM 692 N N . ALA A 1 94 ? -7.710 3.399 15.346 1.00 87.19 94 ALA A N 1
ATOM 693 C CA . ALA A 1 94 ? -7.559 2.742 14.055 1.00 87.19 94 ALA A CA 1
ATOM 694 C C . ALA A 1 94 ? -8.230 3.553 12.935 1.00 87.19 94 ALA A C 1
ATOM 696 O O . ALA A 1 94 ? -7.588 3.815 11.921 1.00 87.19 94 ALA A O 1
ATOM 697 N N . ALA A 1 95 ? -9.463 4.022 13.151 1.00 85.38 95 ALA A N 1
ATOM 698 C CA . ALA A 1 95 ? -10.183 4.894 12.224 1.00 85.38 95 ALA A CA 1
ATOM 699 C C . ALA A 1 95 ? -9.388 6.173 11.923 1.00 85.38 95 ALA A C 1
ATOM 701 O O . ALA A 1 95 ? -9.192 6.505 10.759 1.00 85.38 95 ALA A O 1
ATOM 702 N N . GLY A 1 96 ? -8.831 6.828 12.950 1.00 88.69 96 GLY A N 1
ATOM 703 C CA . GLY A 1 96 ? -7.970 8.003 12.779 1.00 88.69 96 GLY A CA 1
ATOM 704 C C . GLY A 1 96 ? -6.757 7.724 11.887 1.00 88.69 96 GLY A C 1
ATOM 705 O O . GLY A 1 96 ? -6.512 8.453 10.934 1.00 88.69 96 GLY A O 1
ATOM 706 N N . LYS A 1 97 ? -6.053 6.604 12.105 1.00 93.00 97 LYS A N 1
ATOM 707 C CA . LYS A 1 97 ? -4.918 6.212 11.249 1.00 93.00 97 LYS A CA 1
ATOM 708 C C . LYS A 1 97 ? -5.330 5.936 9.800 1.00 93.00 97 LYS A C 1
ATOM 710 O O . LYS A 1 97 ? -4.578 6.274 8.889 1.00 93.00 97 LYS A O 1
ATOM 715 N N . VAL A 1 98 ? -6.492 5.317 9.581 1.00 92.25 98 VAL A N 1
ATOM 716 C CA . VAL A 1 98 ? -7.033 5.081 8.231 1.00 92.25 98 VAL A CA 1
ATOM 717 C C . VAL A 1 98 ? -7.385 6.407 7.558 1.00 92.25 98 VAL A C 1
ATOM 719 O O . VAL A 1 98 ? -7.033 6.607 6.397 1.00 92.25 98 VAL A O 1
ATOM 722 N N . GLN A 1 99 ? -8.006 7.333 8.290 1.00 90.94 99 GLN A N 1
ATOM 723 C CA . GLN A 1 99 ? -8.357 8.663 7.797 1.00 90.94 99 GLN A CA 1
ATOM 724 C C . GLN A 1 99 ? -7.123 9.483 7.414 1.00 90.94 99 GLN A C 1
ATOM 726 O O . GLN A 1 99 ? -7.080 10.065 6.328 1.00 90.94 99 GLN A O 1
ATOM 731 N N . ASP A 1 100 ? -6.110 9.505 8.278 1.00 92.19 100 ASP A N 1
ATOM 732 C CA . ASP A 1 100 ? -4.851 10.209 8.034 1.00 92.19 100 ASP A CA 1
ATOM 733 C C . ASP A 1 100 ? -4.148 9.643 6.800 1.00 92.19 100 ASP A C 1
ATOM 735 O O . ASP A 1 100 ? -3.666 10.388 5.945 1.00 92.19 100 ASP A O 1
ATOM 739 N N . PHE A 1 101 ? -4.133 8.313 6.670 1.00 92.75 101 PHE A N 1
ATOM 740 C CA . PHE A 1 101 ? -3.564 7.649 5.507 1.00 92.75 101 PHE A CA 1
ATOM 741 C C . PHE A 1 101 ? -4.337 7.981 4.227 1.00 92.75 101 PHE A C 1
ATOM 743 O O . PHE A 1 101 ? -3.717 8.343 3.231 1.00 92.75 101 PHE A O 1
ATOM 750 N N . SER A 1 102 ? -5.671 7.925 4.259 1.00 93.56 102 SER A N 1
ATOM 751 C CA . SER A 1 102 ? -6.524 8.292 3.124 1.00 93.56 102 SER A CA 1
ATOM 752 C C . SER A 1 102 ? -6.293 9.740 2.693 1.00 93.56 102 SER A C 1
ATOM 754 O O . SER A 1 102 ? -6.122 10.013 1.510 1.00 93.56 102 SER A O 1
ATOM 756 N N . THR A 1 103 ? -6.208 10.661 3.653 1.00 92.19 103 THR A N 1
ATOM 757 C CA . THR A 1 103 ? -5.963 12.089 3.404 1.00 92.19 103 THR A CA 1
ATOM 758 C C . THR A 1 103 ? -4.566 12.324 2.827 1.00 92.19 103 THR A C 1
ATOM 760 O O . THR A 1 103 ? -4.389 13.081 1.871 1.00 92.19 103 THR A O 1
ATOM 763 N N . SER A 1 104 ? -3.548 11.647 3.366 1.00 92.06 104 SER A N 1
ATOM 764 C CA . SER A 1 104 ? -2.190 11.717 2.821 1.00 92.06 104 SER A CA 1
ATOM 765 C C . SER A 1 104 ? -2.082 11.091 1.433 1.00 92.06 104 SER A C 1
ATOM 767 O O . SER A 1 104 ? -1.206 11.495 0.670 1.00 92.06 104 SER A O 1
ATOM 769 N N . LEU A 1 105 ? -2.889 10.074 1.135 1.00 92.69 105 LEU A N 1
ATOM 770 C CA . LEU A 1 105 ? -2.919 9.444 -0.174 1.00 92.69 105 LEU A CA 1
ATOM 771 C C . LEU A 1 105 ? -3.586 10.384 -1.176 1.00 92.69 105 LEU A C 1
ATOM 773 O O . LEU A 1 105 ? -2.985 10.671 -2.201 1.00 92.69 105 LEU A O 1
ATOM 777 N N . ASP A 1 106 ? -4.765 10.915 -0.851 1.00 91.44 106 ASP A N 1
ATOM 778 C CA . ASP A 1 106 ? -5.540 11.826 -1.698 1.00 91.44 106 ASP A CA 1
ATOM 779 C C . ASP A 1 106 ? -4.780 13.113 -2.048 1.00 91.44 106 ASP A C 1
ATOM 781 O O . ASP A 1 106 ? -4.718 13.502 -3.213 1.00 91.44 106 ASP A O 1
ATOM 785 N N . SER A 1 107 ? -4.104 13.710 -1.065 1.00 93.81 107 SER A N 1
ATOM 786 C CA . SER A 1 107 ? -3.359 14.966 -1.241 1.00 93.81 107 SER A CA 1
ATOM 787 C C . SER A 1 107 ? -2.117 14.875 -2.136 1.00 93.81 107 SER A C 1
ATOM 789 O O . SER A 1 107 ? -1.588 15.916 -2.520 1.00 93.81 107 SER A O 1
ATOM 791 N N . LYS A 1 108 ? -1.640 13.671 -2.475 1.00 94.62 108 LYS A N 1
ATOM 792 C CA . LYS A 1 108 ? -0.434 13.461 -3.291 1.00 94.62 108 LYS A CA 1
ATOM 793 C C . LYS A 1 108 ? -0.777 13.002 -4.703 1.00 94.62 108 LYS A C 1
ATOM 795 O O . LYS A 1 108 ? -1.715 12.233 -4.902 1.00 94.62 108 LYS A O 1
ATOM 800 N N . SER A 1 109 ? 0.014 13.414 -5.687 1.00 92.44 109 SER A N 1
ATOM 801 C CA . SER A 1 109 ? -0.054 12.837 -7.037 1.00 92.44 109 SER A CA 1
ATOM 802 C C . SER A 1 109 ? 0.507 11.408 -7.067 1.00 92.44 109 SER A C 1
ATOM 804 O O . SER A 1 109 ? 1.304 11.025 -6.203 1.00 92.44 109 SER A O 1
ATOM 806 N N . VAL A 1 110 ? 0.133 10.598 -8.065 1.00 92.19 110 VAL A N 1
ATOM 807 C CA . VAL A 1 110 ? 0.714 9.251 -8.226 1.00 92.19 110 VAL A CA 1
ATOM 808 C C . VAL A 1 110 ? 2.237 9.300 -8.367 1.00 92.19 110 VAL A C 1
ATOM 810 O O . VAL A 1 110 ? 2.916 8.449 -7.794 1.00 92.19 110 VAL A O 1
ATOM 813 N N . ASP A 1 111 ? 2.792 10.295 -9.063 1.00 91.19 111 ASP A N 1
ATOM 814 C CA . ASP A 1 111 ? 4.247 10.442 -9.199 1.00 91.19 111 ASP A CA 1
ATOM 815 C C . ASP A 1 111 ? 4.920 10.733 -7.837 1.00 91.19 111 ASP A C 1
ATOM 817 O O . ASP A 1 111 ? 5.919 10.099 -7.497 1.00 91.19 111 ASP A O 1
ATOM 821 N N . GLU A 1 112 ? 4.337 11.583 -6.983 1.00 93.06 112 GLU A N 1
ATOM 822 C CA . GLU A 1 112 ? 4.853 11.831 -5.622 1.00 93.06 112 GLU A CA 1
ATOM 823 C C . GLU A 1 112 ? 4.769 10.599 -4.708 1.00 93.06 112 GLU A C 1
ATOM 825 O O . GLU A 1 112 ? 5.645 10.360 -3.863 1.00 93.06 112 GLU A O 1
ATOM 830 N N . LEU A 1 113 ? 3.706 9.804 -4.854 1.00 92.62 113 LEU A N 1
ATOM 831 C CA . LEU A 1 113 ? 3.548 8.539 -4.139 1.00 92.62 113 LEU A CA 1
ATOM 832 C C . LEU A 1 113 ? 4.599 7.521 -4.590 1.00 92.62 113 LEU A C 1
ATOM 834 O O . LEU A 1 113 ? 5.185 6.833 -3.750 1.00 92.62 113 LEU A O 1
ATOM 838 N N . LEU A 1 114 ? 4.880 7.455 -5.893 1.00 91.50 114 LEU A N 1
ATOM 839 C CA . LEU A 1 114 ? 5.928 6.609 -6.460 1.00 91.50 114 LEU A CA 1
ATOM 840 C C . LEU A 1 114 ? 7.318 7.026 -5.977 1.00 91.50 114 LEU A C 1
ATOM 842 O O . LEU A 1 114 ? 8.111 6.160 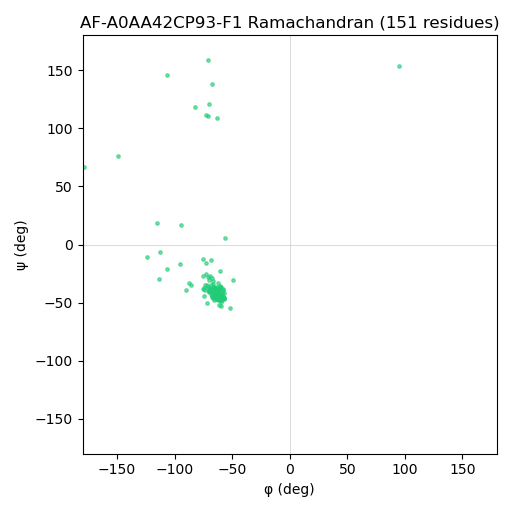-5.602 1.00 91.50 114 LEU A O 1
ATOM 846 N N . ASP A 1 115 ? 7.605 8.323 -5.920 1.00 94.50 115 ASP A N 1
ATOM 847 C CA . ASP A 1 115 ? 8.873 8.830 -5.395 1.00 94.50 115 ASP A CA 1
ATOM 848 C C . ASP A 1 115 ? 9.029 8.521 -3.903 1.00 94.50 115 ASP A C 1
ATOM 850 O O . ASP A 1 115 ? 10.077 8.032 -3.472 1.00 94.50 115 ASP A O 1
ATOM 854 N N . SER A 1 116 ? 7.957 8.687 -3.122 1.00 92.81 116 SER A N 1
ATOM 855 C CA . SER A 1 116 ? 7.928 8.295 -1.707 1.00 92.81 116 SER A CA 1
ATOM 856 C C . SER A 1 116 ? 8.189 6.792 -1.538 1.00 92.81 116 SER A C 1
ATOM 858 O O . SER A 1 116 ? 8.988 6.384 -0.693 1.00 92.81 116 SER A O 1
ATOM 860 N N . ALA A 1 117 ? 7.561 5.951 -2.364 1.00 92.56 117 ALA A N 1
ATOM 861 C CA . ALA A 1 117 ? 7.780 4.507 -2.352 1.00 92.56 117 ALA A CA 1
ATOM 862 C C . ALA A 1 117 ? 9.223 4.146 -2.736 1.00 92.56 117 ALA A C 1
ATOM 864 O O . ALA A 1 117 ? 9.842 3.286 -2.105 1.00 92.56 117 ALA A O 1
ATOM 865 N N . ARG A 1 118 ? 9.796 4.826 -3.734 1.00 93.94 118 ARG A N 1
ATOM 866 C CA . ARG A 1 118 ? 11.183 4.625 -4.166 1.00 93.94 118 ARG A CA 1
ATOM 867 C C . ARG A 1 118 ? 12.178 4.978 -3.064 1.00 93.94 118 ARG A C 1
ATOM 869 O O . ARG A 1 118 ? 13.158 4.254 -2.880 1.00 93.94 118 ARG A O 1
ATOM 876 N N . GLU A 1 119 ? 11.911 6.041 -2.314 1.00 96.31 119 GLU A N 1
ATOM 877 C CA . GLU A 1 119 ? 12.717 6.430 -1.158 1.00 96.31 119 GLU A CA 1
ATOM 878 C C . GLU A 1 119 ? 12.613 5.400 -0.021 1.00 96.31 119 GLU A C 1
ATOM 880 O O . GLU A 1 119 ? 13.630 5.015 0.555 1.00 96.31 119 GLU A O 1
ATOM 885 N N . LEU A 1 120 ? 11.420 4.854 0.250 1.00 94.06 120 LEU A N 1
ATOM 886 C CA . LEU A 1 120 ? 11.243 3.772 1.230 1.00 94.06 120 LEU A CA 1
ATOM 887 C C . LEU A 1 120 ? 12.040 2.515 0.864 1.00 94.06 120 LEU A C 1
ATOM 889 O O . LEU A 1 120 ? 12.709 1.943 1.726 1.00 94.06 120 LEU A O 1
ATOM 893 N N . VAL A 1 121 ? 12.013 2.104 -0.408 1.00 94.81 121 VAL A N 1
ATOM 894 C CA . VAL A 1 121 ? 12.804 0.964 -0.904 1.00 94.81 121 VAL A CA 1
ATOM 895 C C . VAL A 1 121 ? 14.297 1.216 -0.703 1.00 94.81 121 VAL A C 1
ATOM 897 O O . VAL A 1 121 ? 15.014 0.324 -0.250 1.00 94.81 121 VAL A O 1
ATOM 900 N N . ARG A 1 122 ? 14.770 2.430 -1.014 1.00 96.31 122 ARG A N 1
ATOM 901 C CA . ARG A 1 122 ? 16.174 2.819 -0.839 1.00 96.31 122 ARG A CA 1
ATOM 902 C C . ARG A 1 122 ? 16.587 2.794 0.631 1.00 96.31 122 ARG A C 1
ATOM 904 O O . ARG A 1 122 ? 17.656 2.284 0.953 1.00 96.31 122 ARG A O 1
ATOM 911 N N . LYS A 1 123 ? 15.749 3.336 1.511 1.00 97.25 123 LYS A N 1
ATOM 912 C CA . LYS A 1 123 ? 16.020 3.437 2.947 1.00 97.25 123 LYS A CA 1
ATOM 913 C C . LYS A 1 123 ? 15.941 2.085 3.650 1.00 97.25 123 LYS A C 1
ATOM 915 O O . LYS A 1 123 ? 16.645 1.851 4.630 1.00 97.25 123 LYS A O 1
ATOM 920 N N . SER A 1 124 ? 15.042 1.209 3.216 1.00 95.69 124 SER A N 1
ATOM 921 C CA . SER A 1 124 ? 14.731 -0.038 3.917 1.00 95.69 124 SER A CA 1
ATOM 922 C C . SER A 1 124 ? 14.318 -1.144 2.940 1.00 95.69 124 SER A C 1
ATOM 924 O O . SER A 1 124 ? 13.140 -1.507 2.871 1.00 95.69 124 SER A O 1
ATOM 926 N N . PRO A 1 125 ? 15.282 -1.746 2.218 1.00 90.94 125 PRO A N 1
ATOM 927 C CA . PRO A 1 125 ? 14.993 -2.763 1.207 1.00 90.94 125 PRO A CA 1
ATOM 928 C C . PRO A 1 125 ? 14.267 -3.992 1.777 1.00 90.94 125 PRO A C 1
ATOM 930 O O . PRO A 1 125 ? 13.358 -4.512 1.137 1.00 90.94 125 PRO A O 1
ATOM 933 N N . GLY A 1 126 ? 14.592 -4.427 3.002 1.00 94.88 126 GLY A N 1
ATOM 934 C CA . GLY A 1 126 ? 13.921 -5.566 3.643 1.00 94.88 126 GLY A CA 1
ATOM 935 C C . GLY A 1 126 ? 12.436 -5.320 3.939 1.00 94.88 126 GLY A C 1
ATOM 936 O O . GLY A 1 126 ? 11.608 -6.196 3.695 1.00 94.88 126 GLY A O 1
ATOM 937 N N . VAL A 1 127 ? 12.083 -4.111 4.394 1.00 95.00 127 VAL A N 1
ATOM 938 C CA . VAL A 1 127 ? 10.683 -3.725 4.651 1.00 95.00 127 VAL A CA 1
ATOM 939 C C . VAL A 1 127 ? 9.892 -3.724 3.348 1.00 95.00 127 VAL A C 1
ATOM 941 O O . VAL A 1 127 ? 8.790 -4.264 3.300 1.00 95.00 127 VAL A O 1
ATOM 944 N N . ALA A 1 128 ? 10.472 -3.176 2.278 1.00 91.88 128 ALA A N 1
ATOM 945 C CA . ALA A 1 128 ? 9.836 -3.165 0.968 1.00 91.88 128 ALA A CA 1
ATOM 946 C C . ALA A 1 128 ? 9.583 -4.581 0.426 1.00 91.88 128 ALA A C 1
ATOM 948 O O . ALA A 1 128 ? 8.488 -4.855 -0.061 1.00 91.88 128 ALA A O 1
ATOM 949 N N . ILE A 1 129 ? 10.555 -5.493 0.550 1.00 92.75 129 ILE A N 1
ATOM 950 C CA . ILE A 1 129 ? 10.395 -6.895 0.130 1.00 92.75 129 ILE A CA 1
ATOM 951 C C . ILE A 1 129 ? 9.271 -7.571 0.927 1.00 92.75 129 ILE A C 1
ATOM 953 O O . ILE A 1 129 ? 8.410 -8.223 0.336 1.00 92.75 129 ILE A O 1
ATOM 957 N N . GLY A 1 130 ? 9.235 -7.381 2.249 1.00 95.44 130 GLY A N 1
ATOM 958 C CA . GLY A 1 130 ? 8.179 -7.930 3.102 1.00 95.44 130 GLY A CA 1
ATOM 959 C C . GLY A 1 130 ? 6.790 -7.387 2.753 1.00 95.44 130 GLY A C 1
ATOM 960 O O . GLY A 1 130 ? 5.843 -8.160 2.613 1.00 95.44 130 GLY A O 1
ATOM 961 N N . ALA A 1 131 ? 6.675 -6.073 2.541 1.00 94.88 131 ALA A N 1
ATOM 962 C CA . ALA A 1 131 ? 5.424 -5.434 2.140 1.00 94.88 131 ALA A CA 1
ATOM 963 C C . ALA A 1 131 ? 4.940 -5.937 0.770 1.00 94.88 131 ALA A C 1
ATOM 965 O O . ALA A 1 131 ? 3.768 -6.276 0.623 1.00 94.88 131 ALA A O 1
ATOM 966 N N . ALA A 1 132 ? 5.839 -6.055 -0.212 1.00 91.44 132 ALA A N 1
ATOM 967 C CA . ALA A 1 132 ? 5.508 -6.584 -1.532 1.00 91.44 132 ALA A CA 1
ATOM 968 C C . ALA A 1 132 ? 5.014 -8.037 -1.462 1.00 91.44 132 ALA A C 1
ATOM 970 O O . ALA A 1 132 ? 4.012 -8.373 -2.093 1.00 91.44 132 ALA A O 1
ATOM 971 N N . ALA A 1 133 ? 5.667 -8.884 -0.659 1.00 96.06 133 ALA A N 1
ATOM 972 C CA . ALA A 1 133 ? 5.237 -10.264 -0.448 1.00 96.06 133 ALA A CA 1
ATOM 973 C C . ALA A 1 133 ? 3.848 -10.342 0.209 1.00 96.06 133 ALA A C 1
ATOM 975 O O . ALA A 1 133 ? 3.007 -11.121 -0.235 1.00 96.06 133 ALA A O 1
ATOM 976 N N . ALA A 1 134 ? 3.576 -9.505 1.216 1.00 95.94 134 ALA A N 1
ATOM 977 C CA . ALA A 1 134 ? 2.274 -9.451 1.878 1.00 95.94 134 ALA A CA 1
ATOM 978 C C . ALA A 1 134 ? 1.157 -8.998 0.924 1.00 95.94 134 ALA A C 1
ATOM 980 O O . ALA A 1 134 ? 0.115 -9.648 0.845 1.00 95.94 134 ALA A O 1
ATOM 981 N N . VAL A 1 135 ? 1.383 -7.928 0.153 1.00 94.06 135 VAL A N 1
ATOM 982 C CA . VAL A 1 135 ? 0.418 -7.445 -0.850 1.00 94.06 135 VAL A CA 1
ATOM 983 C C . VAL A 1 135 ? 0.172 -8.513 -1.916 1.00 94.06 135 VAL A C 1
ATOM 985 O O . VAL A 1 135 ? -0.979 -8.829 -2.211 1.00 94.06 135 VAL A O 1
ATOM 988 N N . GLY A 1 136 ? 1.236 -9.119 -2.452 1.00 91.38 136 GLY A N 1
ATOM 989 C CA . GLY A 1 136 ? 1.132 -10.201 -3.431 1.00 91.38 136 GLY A CA 1
ATOM 990 C C . GLY A 1 136 ? 0.349 -11.402 -2.899 1.00 91.38 136 GLY A C 1
ATOM 991 O O . GLY A 1 136 ? -0.501 -11.938 -3.606 1.00 91.38 136 GLY A O 1
ATOM 992 N N . PHE A 1 137 ? 0.566 -11.780 -1.636 1.00 95.00 137 PHE A N 1
ATOM 993 C CA . PHE A 1 137 ? -0.189 -12.844 -0.977 1.00 95.00 137 PHE A CA 1
ATOM 994 C C . PHE A 1 137 ? -1.677 -12.509 -0.847 1.00 95.00 137 PHE A C 1
ATOM 996 O O . PHE A 1 137 ? -2.507 -13.364 -1.140 1.00 95.00 137 PHE A O 1
ATOM 1003 N N . VAL A 1 138 ? -2.036 -11.283 -0.451 1.00 94.50 138 VAL A N 1
ATOM 1004 C CA . VAL A 1 138 ? -3.445 -10.864 -0.356 1.00 94.50 138 VAL A CA 1
ATOM 1005 C C . VAL A 1 138 ? -4.120 -10.943 -1.723 1.00 94.50 138 VAL A C 1
ATO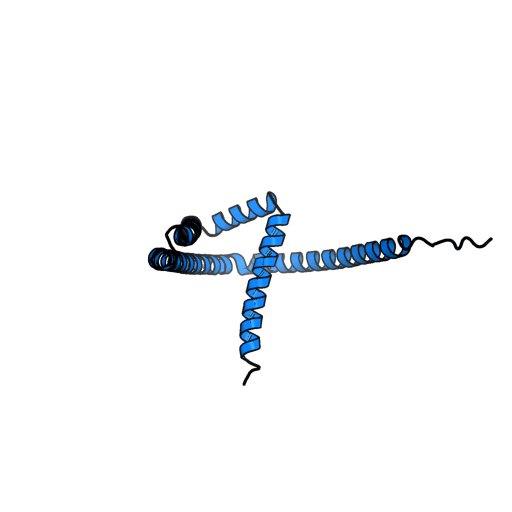M 1007 O O . VAL A 1 138 ? -5.189 -11.537 -1.839 1.00 94.50 138 VAL A O 1
ATOM 1010 N N . VAL A 1 139 ? -3.481 -10.417 -2.771 1.00 94.19 139 VAL A N 1
ATOM 1011 C CA . VAL A 1 139 ? -4.016 -10.488 -4.139 1.00 94.19 139 VAL A CA 1
ATOM 1012 C C . VAL A 1 139 ? -4.170 -11.943 -4.588 1.00 94.19 139 VAL A C 1
ATOM 1014 O O . VAL A 1 139 ? -5.240 -12.323 -5.058 1.00 94.19 139 VAL A O 1
ATOM 1017 N N . ALA A 1 140 ? -3.148 -12.780 -4.386 1.00 94.00 140 ALA A N 1
ATOM 1018 C CA . ALA A 1 140 ? -3.216 -14.206 -4.699 1.00 94.00 140 ALA A CA 1
ATOM 1019 C C . ALA A 1 140 ? -4.360 -14.889 -3.939 1.00 94.00 140 ALA A C 1
ATOM 1021 O O . ALA A 1 140 ? -5.153 -15.616 -4.531 1.00 94.00 140 ALA A O 1
ATOM 1022 N N . ARG A 1 141 ? -4.507 -14.594 -2.644 1.00 90.31 141 ARG A N 1
ATOM 1023 C CA . ARG A 1 141 ? -5.552 -15.165 -1.796 1.00 90.31 141 ARG A CA 1
ATOM 1024 C C . ARG A 1 141 ? -6.949 -14.785 -2.266 1.00 90.31 141 A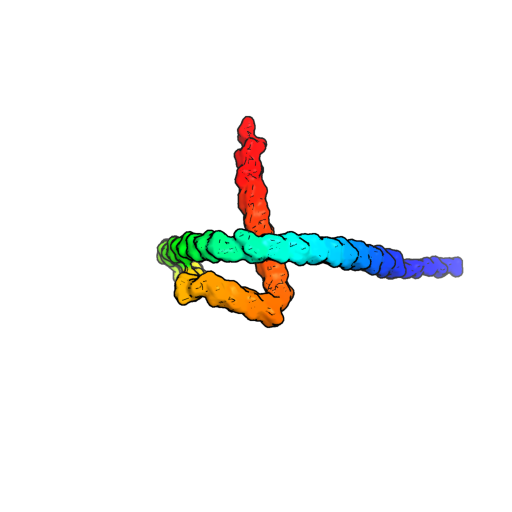RG A C 1
ATOM 1026 O O . ARG A 1 141 ? -7.824 -15.645 -2.195 1.00 90.31 141 ARG A O 1
ATOM 1033 N N . LEU A 1 142 ? -7.160 -13.550 -2.726 1.00 90.81 142 LEU A N 1
ATOM 1034 C CA . LEU A 1 142 ? -8.439 -13.089 -3.276 1.00 90.81 142 LEU A CA 1
ATOM 1035 C C . LEU A 1 142 ? -8.770 -13.788 -4.597 1.00 90.81 142 LEU A C 1
ATOM 1037 O O . LEU A 1 142 ? -9.894 -14.252 -4.778 1.00 90.81 142 LEU A O 1
ATOM 1041 N N . LEU A 1 143 ? -7.788 -13.918 -5.494 1.00 92.56 143 LEU A N 1
ATOM 1042 C CA . LEU A 1 143 ? -7.968 -14.632 -6.759 1.00 92.56 143 LEU A CA 1
ATOM 1043 C C . LEU A 1 143 ? -8.279 -1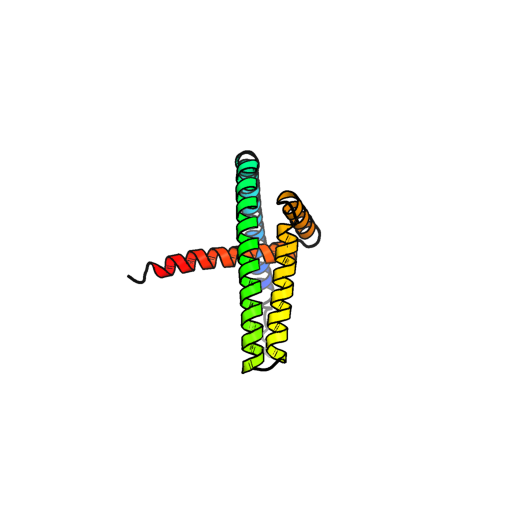6.115 -6.523 1.00 92.56 143 LEU A C 1
ATOM 1045 O O . LEU A 1 143 ? -9.231 -16.632 -7.101 1.00 92.56 143 LEU A O 1
ATOM 1049 N N . THR A 1 144 ? -7.544 -16.781 -5.629 1.00 87.56 144 THR A N 1
ATOM 1050 C CA . THR A 1 144 ? -7.814 -18.173 -5.241 1.00 87.56 144 THR A CA 1
ATOM 1051 C C . THR A 1 144 ? -9.161 -18.310 -4.531 1.00 87.56 144 THR A C 1
ATOM 1053 O O . THR A 1 144 ? -9.908 -19.228 -4.845 1.00 87.56 144 THR A O 1
ATOM 1056 N N . ALA A 1 145 ? -9.531 -17.379 -3.640 1.00 82.75 145 ALA A N 1
ATOM 1057 C CA . ALA A 1 145 ? -10.844 -17.385 -2.982 1.00 82.75 145 ALA A CA 1
ATOM 1058 C C . ALA A 1 145 ? -11.994 -17.355 -3.997 1.00 82.75 145 ALA A C 1
ATOM 1060 O O . ALA A 1 145 ? -12.976 -18.071 -3.841 1.00 82.75 145 ALA A O 1
ATOM 1061 N N . GLY A 1 146 ? -11.861 -16.538 -5.045 1.00 73.19 146 GLY A N 1
ATOM 1062 C CA . GLY A 1 146 ? -12.857 -16.440 -6.111 1.00 73.19 146 GLY A CA 1
ATOM 1063 C C . GLY A 1 146 ? -12.861 -17.620 -7.091 1.00 73.19 146 GLY A C 1
ATOM 1064 O O . GLY A 1 146 ? -13.789 -17.738 -7.894 1.00 73.19 146 GLY A O 1
ATOM 1065 N N . LEU A 1 147 ? -11.835 -18.476 -7.065 1.00 61.16 147 LEU A N 1
ATOM 1066 C CA . LEU A 1 147 ? -11.770 -19.721 -7.837 1.00 61.16 147 LEU A CA 1
ATOM 1067 C C . LEU A 1 147 ? -12.350 -20.899 -7.039 1.00 61.16 147 LEU A C 1
ATOM 1069 O O . LEU A 1 147 ? -13.139 -21.650 -7.596 1.00 61.16 147 LEU A O 1
ATOM 1073 N N . ASP A 1 148 ? -12.090 -20.974 -5.729 1.00 64.00 148 ASP A N 1
ATOM 1074 C CA . ASP A 1 148 ? -12.685 -21.975 -4.820 1.00 64.00 148 ASP A CA 1
ATOM 1075 C C . ASP A 1 148 ? -14.221 -21.885 -4.743 1.00 64.00 148 ASP A C 1
ATOM 1077 O O . ASP A 1 148 ? -14.896 -22.852 -4.391 1.00 64.00 148 ASP A O 1
ATOM 1081 N N . GLN A 1 149 ? -14.795 -20.725 -5.071 1.00 57.12 149 GLN A N 1
ATOM 1082 C CA . GLN A 1 149 ? -16.245 -20.536 -5.130 1.00 57.12 149 GLN A CA 1
ATOM 1083 C C . GLN A 1 149 ? -16.895 -21.219 -6.351 1.00 57.12 149 GLN A C 1
ATOM 1085 O O . GLN A 1 149 ? -18.113 -21.352 -6.370 1.00 57.12 149 GLN A O 1
ATOM 1090 N N . ARG A 1 150 ? -16.111 -21.616 -7.367 1.00 57.78 150 ARG A N 1
ATOM 1091 C CA . ARG A 1 150 ? -16.598 -22.200 -8.632 1.00 57.78 150 ARG A CA 1
ATOM 1092 C C . ARG A 1 150 ? -16.602 -23.731 -8.664 1.00 57.78 150 ARG A C 1
ATOM 1094 O O . ARG A 1 150 ? -17.300 -24.284 -9.497 1.00 57.78 150 ARG A O 1
ATOM 1101 N N . ASP A 1 151 ? -15.887 -24.390 -7.753 1.00 55.44 151 ASP A N 1
ATOM 1102 C CA . ASP A 1 151 ? -15.830 -25.860 -7.650 1.00 55.44 151 ASP A CA 1
ATOM 1103 C C . ASP A 1 151 ? -16.855 -26.435 -6.641 1.00 55.44 151 ASP A C 1
ATOM 1105 O O . ASP A 1 151 ? -16.728 -27.571 -6.181 1.00 55.44 151 ASP A O 1
ATOM 1109 N N . ARG A 1 152 ? -17.868 -25.645 -6.251 1.00 53.44 152 ARG A N 1
ATOM 1110 C CA . ARG A 1 152 ? -18.962 -26.053 -5.343 1.00 53.44 152 ARG A CA 1
ATOM 1111 C C . ARG A 1 152 ? -20.355 -26.078 -5.984 1.00 53.44 152 ARG A C 1
ATOM 1113 O O . ARG A 1 152 ? -21.338 -26.121 -5.247 1.00 53.44 152 ARG A O 1
ATOM 1120 N N . ASP A 1 153 ? -20.418 -26.107 -7.308 1.00 44.16 153 ASP A N 1
ATOM 1121 C CA . ASP A 1 153 ? -21.619 -26.449 -8.079 1.00 44.16 153 ASP A CA 1
ATOM 1122 C C . ASP A 1 153 ? -21.338 -27.701 -8.927 1.00 44.16 153 ASP A C 1
ATOM 1124 O O . ASP A 1 153 ? -22.283 -28.495 -9.143 1.00 44.16 153 ASP A O 1
#

Sequence (153 aa):
MSDTPLQPINEGAAEVTDAAKDAAGDRFAATKQSLADNTAKFREQAGDKARGLAEEGKTRATDALGQLSQLLHDAAGQVDERLGEQYGQYARTAAGKVQDFSTSLDSKSVDELLDSARELVRKSPGVAIGAAAAVGFVVARLLTAGLDQRDRD

Solvent-accessible surface area (backbone atoms only — not comparable to full-atom values): 8373 Å² total; per-residue (Å²): 144,78,86,75,82,81,76,74,79,57,63,68,52,51,53,54,51,49,55,50,48,51,56,49,48,52,51,48,49,54,49,50,51,55,48,50,59,52,48,57,58,46,57,78,75,36,55,70,63,48,50,55,53,47,50,53,48,48,54,55,48,33,52,53,34,47,52,49,23,50,52,33,42,58,46,17,58,58,33,31,78,75,74,34,62,78,60,15,50,54,35,42,52,51,21,50,54,39,40,54,49,27,52,59,51,65,78,43,52,68,67,58,49,49,50,51,50,52,50,46,36,71,76,35,53,68,59,44,53,52,51,52,51,52,54,52,48,51,54,50,50,52,57,48,54,66,48,64,68,65,80,77,122

pLDDT: mean 81.8, std 13.42, range [44.16, 97.25]

Radius of gyration: 24.75 Å; Cα contacts (8 Å, |Δi|>4): 55; chains: 1; bounding box: 60×66×51 Å

Foldseek 3Di:
DDPDDDDDPPPVVVVVVVVVVVVVVVVVVVVVVVCVVVVVVCCVPCVVVVLVVVVVVLVVLLVVLLVQLVVLLVVLVVCCVPPNNVVSVVSNVVSVVSNVVSVVSVVDRPVRVVVVLVVCCVVPVPVNVVVVVVVVVVVVVVVVVVVVVVVPD

Organism: NCBI:txid2951807

Nearest PDB structures (foldseek):
  7o3x-assembly1_E  TM=4.141E-01  e=2.511E+00  Synechocystis sp. PCC 6803 substr. Kazusa
  8qbr-assembly1_A  TM=4.488E-01  e=5.748E+00  Nostoc punctiforme

Secondary structure (DSSP, 8-state):
--------TTHHHHHHHHHHHHHHHHHHHHHHHHHHHHHHHHHHHHHHHHHHHHHHHHHHHHHHHHHHHHHHHHHHHHHHHHH-HHHHHHHHHHHHHHHHHHHHHHTS-HHHHHHHHHHHHHH-HHHHHHHHHHHHHHHHHHHHHHHHTTTT-

Mean predicted aligned error: 11.49 Å